Protein AF-A0A085VIS5-F1 (afdb_monomer_lite)

pLDDT: mean 73.07, std 11.83, range [35.34, 84.19]

Foldseek 3Di:
DPPDQLLVQPPDVVSLVVLCVVVVVVVDLVSLQSSLVSLCVNVVHDAPADSDPVSSCVSCVSSVHDPPPPPPPD

Sequence (74 aa):
MKEFLIEDYLNSDSDIQALLNIVIEEGSQQGLIACIRAIARVKSIDLNLDDSFVSIQKALQAIGYKFAVEKLDT

InterPro domains:
  IPR014057 Uncharacterized protein HI1420 [PF21716] (2-44)

Radius of gyration: 12.51 Å; chains: 1; bounding box: 21×26×45 Å

Organism: Pseudomonas syringae (NCBI:txid317)

Secondary structure (DSSP, 8-state):
-----GGGG--SHHHHHHHHHHHHHTT-HHHHHHHHHHHHHHTT------SSHHHHHHHHHHTT----------

Structure (mmCIF, N/CA/C/O backbone):
data_AF-A0A085VIS5-F1
#
_entry.id   AF-A0A085VIS5-F1
#
loop_
_atom_site.group_PDB
_atom_site.id
_atom_site.type_symbol
_atom_site.label_atom_id
_atom_site.label_alt_id
_atom_site.label_comp_id
_atom_site.label_asym_id
_atom_site.label_entity_id
_atom_site.label_seq_id
_atom_site.pdbx_PDB_ins_code
_atom_site.Cartn_x
_atom_site.Cartn_y
_atom_site.Cartn_z
_atom_site.occupancy
_atom_site.B_iso_or_equiv
_atom_site.auth_seq_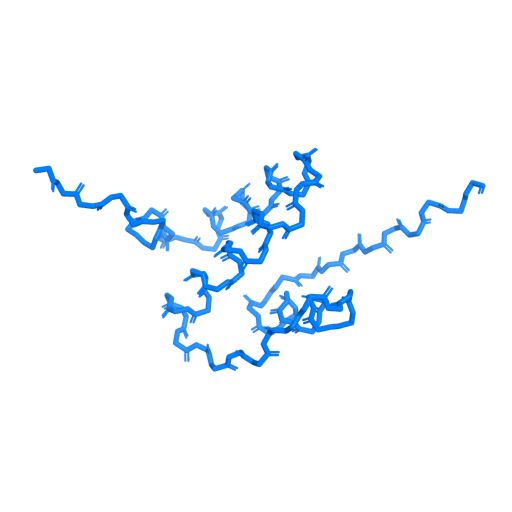id
_atom_site.auth_comp_id
_atom_site.auth_asym_id
_atom_site.auth_atom_id
_atom_site.pdbx_PDB_model_num
ATOM 1 N N . MET A 1 1 ? 12.098 16.102 19.871 1.00 48.72 1 MET A N 1
ATOM 2 C CA . MET A 1 1 ? 11.572 16.080 18.490 1.00 48.72 1 MET A CA 1
ATOM 3 C C . MET A 1 1 ? 10.673 14.868 18.384 1.00 48.72 1 MET A C 1
ATOM 5 O O . MET A 1 1 ? 11.114 13.805 18.796 1.00 48.72 1 MET A O 1
ATOM 9 N N . LYS A 1 2 ? 9.420 15.030 17.947 1.00 53.34 2 LYS A N 1
ATOM 10 C CA . LYS A 1 2 ? 8.572 13.880 17.609 1.00 53.34 2 LYS A CA 1
ATOM 11 C C . LYS A 1 2 ? 9.182 13.227 16.366 1.00 53.34 2 LYS A C 1
ATOM 13 O O . LYS A 1 2 ? 9.538 13.955 15.442 1.00 53.34 2 LYS A O 1
ATOM 18 N N . GLU A 1 3 ? 9.368 11.911 16.377 1.00 63.47 3 GLU A N 1
ATOM 19 C CA . GLU A 1 3 ? 9.771 11.187 15.172 1.00 63.47 3 GLU A CA 1
ATOM 20 C C . GLU A 1 3 ? 8.708 11.400 14.094 1.00 63.47 3 GLU A C 1
ATOM 22 O O . GLU A 1 3 ? 7.510 11.346 14.372 1.00 63.47 3 GLU A O 1
ATOM 27 N N . PHE A 1 4 ? 9.154 11.724 12.883 1.00 66.94 4 PHE A N 1
ATOM 28 C CA . PHE A 1 4 ? 8.261 11.874 11.747 1.00 66.94 4 PHE A CA 1
ATOM 29 C C . PHE A 1 4 ? 7.787 10.483 11.327 1.00 66.94 4 PHE A C 1
ATOM 31 O O . PHE A 1 4 ? 8.564 9.694 10.790 1.00 66.94 4 PHE A O 1
ATOM 38 N N . LEU A 1 5 ? 6.519 10.182 11.594 1.00 71.38 5 LEU A N 1
ATOM 39 C CA . LEU A 1 5 ? 5.869 8.959 11.148 1.00 71.38 5 LEU A CA 1
ATOM 40 C C . LEU A 1 5 ? 4.916 9.317 10.011 1.00 71.38 5 LEU A C 1
ATOM 42 O O . LEU A 1 5 ? 3.963 10.063 10.211 1.00 71.38 5 LEU A O 1
ATOM 46 N N . ILE A 1 6 ? 5.161 8.767 8.817 1.00 70.94 6 ILE A N 1
ATOM 47 C CA . ILE A 1 6 ? 4.268 8.906 7.648 1.00 70.94 6 ILE A CA 1
ATOM 48 C C . ILE A 1 6 ? 2.825 8.519 8.006 1.00 70.94 6 ILE A C 1
ATOM 50 O O . ILE A 1 6 ? 1.877 9.115 7.507 1.00 70.94 6 ILE A O 1
ATOM 54 N N . GLU A 1 7 ? 2.677 7.553 8.911 1.00 75.19 7 GLU A N 1
ATOM 55 C CA . GLU A 1 7 ? 1.412 7.013 9.409 1.00 75.19 7 GLU A CA 1
ATOM 56 C C . GLU A 1 7 ? 0.491 8.103 9.994 1.00 75.19 7 GLU A C 1
ATOM 58 O O . GLU A 1 7 ? -0.714 8.059 9.759 1.00 75.19 7 GLU A O 1
ATOM 63 N N . ASP A 1 8 ? 1.047 9.133 10.647 1.00 76.62 8 ASP A N 1
ATOM 64 C CA . ASP A 1 8 ? 0.283 10.243 11.246 1.00 76.62 8 ASP A CA 1
ATOM 65 C C . ASP A 1 8 ? -0.422 11.131 10.191 1.00 76.62 8 ASP A C 1
ATOM 67 O O . ASP A 1 8 ? -1.319 11.915 10.515 1.00 76.62 8 ASP A O 1
ATOM 71 N N . TYR A 1 9 ? -0.021 11.021 8.921 1.00 70.38 9 TYR A N 1
ATOM 72 C CA . TYR A 1 9 ? -0.512 11.841 7.809 1.00 70.38 9 TYR A CA 1
ATOM 73 C C . TYR A 1 9 ? -1.398 11.062 6.827 1.00 70.38 9 TYR A C 1
ATOM 75 O O . TYR A 1 9 ? -1.991 11.662 5.934 1.00 70.38 9 TYR A O 1
ATOM 83 N N . LEU A 1 10 ? -1.535 9.746 7.005 1.00 76.81 10 LEU A N 1
ATOM 84 C CA . LEU A 1 10 ? -2.361 8.872 6.167 1.00 76.81 10 LEU A CA 1
ATOM 85 C C . LEU A 1 10 ? -3.780 8.744 6.739 1.00 76.81 10 LEU A C 1
ATOM 87 O O . LEU A 1 10 ? -4.227 7.657 7.098 1.00 76.81 10 LEU A O 1
ATOM 91 N N . ASN A 1 11 ? -4.483 9.873 6.847 1.00 74.06 11 ASN A N 1
ATOM 92 C CA . ASN A 1 11 ? -5.796 9.940 7.498 1.00 74.06 11 ASN A CA 1
ATOM 93 C C . ASN A 1 11 ? -6.952 9.517 6.577 1.00 74.06 11 ASN A C 1
ATOM 95 O O . ASN A 1 11 ? -8.022 9.147 7.061 1.00 74.06 11 ASN A O 1
ATOM 99 N N . SER A 1 12 ? -6.740 9.558 5.260 1.00 78.19 12 SER A N 1
ATOM 100 C CA . SER A 1 12 ? -7.736 9.211 4.243 1.00 78.19 12 SER A CA 1
ATOM 101 C C . SER A 1 12 ? -7.131 8.354 3.130 1.00 78.19 12 SER A C 1
ATOM 103 O O . SER A 1 12 ? -5.939 8.449 2.835 1.00 78.19 12 SER A O 1
ATOM 105 N N . ASP A 1 13 ? -7.963 7.586 2.418 1.00 75.06 13 ASP A N 1
ATOM 106 C CA . ASP A 1 13 ? -7.523 6.863 1.211 1.00 75.06 13 ASP A CA 1
ATOM 107 C C . ASP A 1 13 ? -6.953 7.813 0.135 1.00 75.06 13 ASP A C 1
ATOM 109 O O . ASP A 1 13 ? -6.028 7.444 -0.588 1.00 75.06 13 ASP A O 1
ATOM 113 N N . SER A 1 14 ? -7.432 9.062 0.075 1.00 78.19 14 SER A N 1
ATOM 114 C CA . SER A 1 14 ? -6.880 10.107 -0.798 1.00 78.19 14 SER A CA 1
ATOM 115 C C . SER A 1 14 ? -5.437 10.485 -0.445 1.00 78.19 14 SER A C 1
ATOM 117 O O . SER A 1 14 ? -4.626 10.685 -1.347 1.00 78.19 14 SER A O 1
ATOM 119 N N . ASP A 1 15 ? -5.098 10.545 0.848 1.00 79.50 15 ASP A N 1
ATOM 120 C CA . ASP A 1 15 ? -3.742 10.868 1.320 1.00 79.50 15 ASP A CA 1
ATOM 121 C C . ASP A 1 15 ? -2.774 9.730 0.969 1.00 79.50 15 ASP A C 1
ATOM 123 O O . ASP A 1 15 ? -1.667 9.953 0.478 1.00 79.50 15 ASP A O 1
ATOM 127 N N . ILE A 1 16 ? -3.243 8.490 1.142 1.00 78.94 16 ILE A N 1
ATOM 128 C CA . ILE A 1 16 ? -2.539 7.264 0.752 1.00 78.94 16 ILE A CA 1
ATOM 129 C C . ILE A 1 16 ? -2.255 7.257 -0.753 1.00 78.94 16 ILE A C 1
ATOM 131 O O . ILE A 1 16 ? -1.140 6.951 -1.181 1.00 78.94 16 ILE A O 1
ATOM 135 N N . GLN A 1 17 ? -3.254 7.608 -1.562 1.00 77.50 17 GLN A N 1
ATOM 13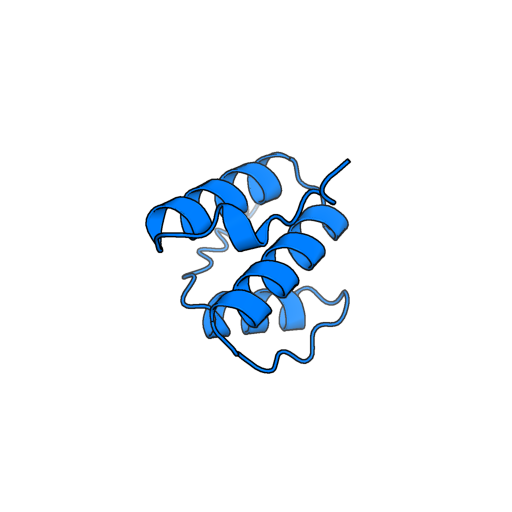6 C CA . GLN A 1 17 ? -3.128 7.644 -3.013 1.00 77.50 17 GLN A CA 1
ATOM 137 C C . GLN A 1 17 ? -2.176 8.749 -3.485 1.00 77.50 17 GLN A C 1
ATOM 139 O O . GLN A 1 17 ? -1.354 8.498 -4.366 1.00 77.50 17 GLN A O 1
ATOM 144 N N . ALA A 1 18 ? -2.233 9.937 -2.879 1.00 80.62 18 ALA A N 1
ATOM 145 C CA . ALA A 1 18 ? -1.320 11.035 -3.186 1.00 80.62 18 ALA A CA 1
ATOM 146 C C . ALA A 1 18 ? 0.139 10.684 -2.854 1.00 80.62 18 ALA A C 1
ATOM 148 O O . ALA A 1 18 ? 1.022 10.903 -3.681 1.00 80.62 18 ALA A O 1
ATOM 149 N N . LEU A 1 19 ? 0.391 10.081 -1.687 1.00 80.12 19 LEU A N 1
ATOM 150 C CA . LEU A 1 19 ? 1.733 9.655 -1.281 1.00 80.12 19 LEU A CA 1
ATOM 151 C C . LEU A 1 19 ? 2.317 8.616 -2.247 1.00 80.12 19 LEU A C 1
ATOM 153 O O . LEU A 1 19 ? 3.470 8.733 -2.661 1.00 80.12 19 LEU A O 1
ATOM 157 N N . LEU A 1 20 ? 1.517 7.616 -2.629 1.00 78.75 20 LEU A N 1
ATOM 158 C CA . LEU A 1 20 ? 1.938 6.608 -3.601 1.00 78.75 20 LEU A CA 1
ATOM 159 C C . LEU A 1 20 ? 2.260 7.234 -4.958 1.00 78.75 20 LEU A C 1
ATOM 161 O O . LEU A 1 20 ? 3.291 6.897 -5.528 1.00 78.75 20 LEU A O 1
ATOM 165 N N . ASN A 1 21 ? 1.434 8.161 -5.450 1.00 79.31 21 ASN A N 1
ATOM 166 C CA . ASN A 1 21 ? 1.690 8.843 -6.720 1.00 79.31 21 ASN A CA 1
ATOM 167 C C . ASN A 1 21 ? 3.021 9.602 -6.703 1.00 79.31 21 ASN A C 1
ATOM 169 O O . ASN A 1 21 ? 3.819 9.418 -7.615 1.00 79.31 21 ASN A O 1
ATOM 173 N N . ILE A 1 22 ? 3.289 10.380 -5.648 1.00 79.44 22 ILE A N 1
ATOM 174 C CA . ILE A 1 22 ? 4.542 11.140 -5.502 1.00 79.44 22 ILE A CA 1
ATOM 175 C C . ILE A 1 22 ? 5.745 10.199 -5.558 1.00 79.44 22 ILE A C 1
ATOM 177 O O . ILE A 1 22 ? 6.699 10.429 -6.290 1.00 79.44 22 ILE A O 1
ATOM 181 N N . VAL A 1 23 ? 5.691 9.100 -4.813 1.00 79.62 23 VAL A N 1
ATOM 182 C CA . VAL A 1 23 ? 6.818 8.173 -4.713 1.00 79.62 23 VAL A CA 1
ATOM 183 C C . VAL A 1 23 ? 7.016 7.340 -5.982 1.00 79.62 23 VAL A C 1
ATOM 185 O O . VAL A 1 23 ? 8.149 6.998 -6.325 1.00 79.62 23 VAL A O 1
ATOM 188 N N . ILE A 1 24 ? 5.933 7.030 -6.698 1.00 75.06 24 ILE A N 1
ATOM 189 C CA . ILE A 1 24 ? 6.001 6.421 -8.031 1.00 75.06 24 ILE A CA 1
ATOM 190 C C . ILE A 1 24 ? 6.632 7.404 -9.027 1.00 75.06 24 ILE A C 1
ATOM 192 O O . ILE A 1 24 ? 7.505 6.996 -9.789 1.00 75.06 24 ILE A O 1
ATOM 196 N N . GLU A 1 25 ? 6.241 8.682 -9.002 1.00 76.56 25 GLU A N 1
ATOM 197 C CA . GLU A 1 25 ? 6.809 9.735 -9.860 1.00 76.56 25 GLU A CA 1
ATOM 198 C C . GLU A 1 25 ? 8.292 9.998 -9.566 1.00 76.56 25 GLU A C 1
ATOM 200 O O . GLU A 1 25 ? 9.082 10.174 -10.492 1.00 76.56 25 GLU A O 1
ATOM 205 N N . GLU A 1 26 ? 8.700 9.959 -8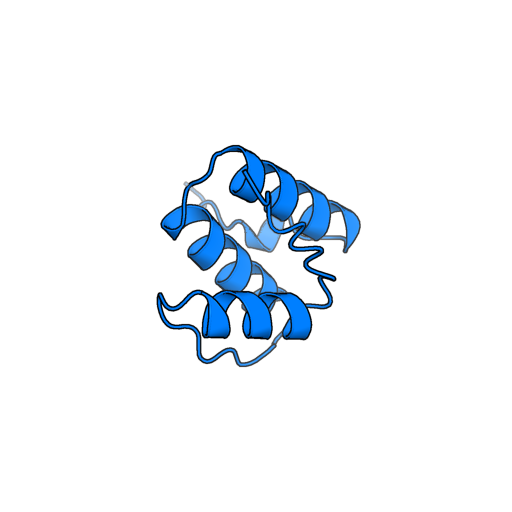.296 1.00 78.75 26 GLU A N 1
ATOM 206 C CA . GLU A 1 26 ? 10.109 10.057 -7.895 1.00 78.75 26 GLU A CA 1
ATOM 207 C C . GLU A 1 26 ? 10.945 8.838 -8.329 1.00 78.75 26 GLU A C 1
ATOM 209 O O . GLU A 1 26 ? 12.176 8.900 -8.333 1.00 78.75 26 GLU A O 1
ATOM 214 N N . GLY A 1 27 ? 10.306 7.720 -8.693 1.00 68.50 27 GLY A N 1
ATOM 215 C CA . GLY A 1 27 ? 10.965 6.530 -9.239 1.00 68.50 27 GLY A CA 1
ATOM 216 C C . GLY A 1 27 ? 11.838 5.761 -8.240 1.00 68.50 27 GLY A C 1
ATOM 217 O O . GLY A 1 27 ? 12.603 4.878 -8.633 1.00 68.50 27 GLY A O 1
ATOM 218 N N . SER A 1 28 ? 11.748 6.068 -6.943 1.00 78.62 28 SER A N 1
ATOM 219 C CA . SER A 1 28 ? 12.562 5.423 -5.913 1.00 78.62 28 SER A CA 1
ATOM 220 C C . SER A 1 28 ? 11.887 4.167 -5.369 1.00 78.62 28 SER A C 1
ATOM 222 O O . SER A 1 28 ? 10.932 4.226 -4.592 1.00 78.62 28 SER A O 1
ATOM 224 N N . GLN A 1 29 ? 12.439 3.002 -5.710 1.00 74.19 29 GLN A N 1
ATOM 225 C CA . GLN A 1 29 ? 11.938 1.713 -5.227 1.00 74.19 29 GLN A CA 1
ATOM 226 C C . GLN A 1 29 ? 11.957 1.606 -3.691 1.00 74.19 29 GLN A C 1
ATOM 228 O O . GLN A 1 29 ? 11.016 1.083 -3.096 1.00 74.19 29 GLN A O 1
ATOM 233 N N . GLN A 1 30 ? 12.991 2.138 -3.030 1.00 79.94 30 GLN A N 1
ATOM 234 C CA . GLN A 1 30 ? 13.069 2.139 -1.563 1.00 79.94 30 GLN A CA 1
ATOM 235 C C . GLN A 1 30 ? 11.992 3.027 -0.931 1.00 79.94 30 GLN A C 1
ATOM 237 O O . GLN A 1 30 ? 11.386 2.634 0.069 1.00 79.94 30 GLN A O 1
ATOM 242 N N . GLY A 1 31 ? 11.716 4.190 -1.532 1.00 79.19 31 GLY A N 1
ATOM 243 C CA . GLY A 1 31 ? 10.625 5.065 -1.102 1.00 79.19 31 GLY A CA 1
ATOM 244 C C . GLY A 1 31 ? 9.271 4.369 -1.227 1.00 79.19 31 GLY A C 1
ATOM 245 O O . GLY A 1 31 ? 8.453 4.425 -0.305 1.00 79.19 31 GLY A O 1
ATOM 246 N N . LEU A 1 32 ? 9.062 3.641 -2.329 1.00 80.38 32 LEU A N 1
ATOM 247 C CA . LEU A 1 32 ? 7.821 2.914 -2.596 1.00 80.38 32 LEU A CA 1
ATOM 248 C C . LEU A 1 32 ? 7.589 1.814 -1.559 1.00 80.38 32 LEU A C 1
ATOM 250 O O . LEU A 1 32 ? 6.506 1.715 -0.985 1.00 80.38 32 LEU A O 1
ATOM 254 N N . ILE A 1 33 ? 8.626 1.036 -1.257 1.00 83.00 33 ILE A N 1
ATOM 255 C CA . ILE A 1 33 ? 8.596 -0.011 -0.230 1.00 83.00 33 ILE A CA 1
ATOM 256 C C . ILE A 1 33 ? 8.280 0.571 1.152 1.00 83.00 33 ILE A C 1
ATOM 258 O O . ILE A 1 33 ? 7.451 0.017 1.879 1.00 83.00 33 ILE A O 1
ATOM 262 N N . ALA A 1 34 ? 8.910 1.690 1.519 1.00 82.50 34 ALA A N 1
ATOM 263 C CA . ALA A 1 34 ? 8.651 2.362 2.789 1.00 82.50 34 ALA A CA 1
ATOM 264 C C . ALA A 1 34 ? 7.197 2.853 2.885 1.00 82.50 34 ALA A C 1
ATOM 266 O O . ALA A 1 34 ? 6.546 2.628 3.908 1.00 82.50 34 ALA A O 1
ATOM 267 N N . CYS A 1 35 ? 6.663 3.438 1.809 1.00 82.31 35 CYS A N 1
ATOM 268 C CA . CYS A 1 35 ? 5.271 3.881 1.751 1.00 82.31 35 CYS A CA 1
ATOM 269 C C . CYS A 1 35 ? 4.292 2.720 1.879 1.00 82.31 35 CYS A C 1
ATOM 271 O O . CYS A 1 35 ? 3.386 2.776 2.707 1.00 82.31 35 CYS A O 1
ATOM 273 N N . ILE A 1 36 ? 4.495 1.637 1.127 1.00 83.56 36 ILE A N 1
ATOM 274 C CA . ILE A 1 36 ? 3.618 0.465 1.203 1.00 83.56 36 ILE A CA 1
ATOM 275 C C . ILE A 1 36 ? 3.616 -0.119 2.621 1.00 83.56 36 ILE A C 1
ATOM 277 O O . ILE A 1 36 ? 2.548 -0.425 3.149 1.00 83.56 36 ILE A O 1
ATOM 281 N N . ARG A 1 37 ? 4.781 -0.221 3.276 1.00 83.94 37 ARG A N 1
ATOM 282 C CA . ARG A 1 37 ? 4.878 -0.690 4.670 1.00 83.94 37 ARG A CA 1
ATOM 283 C C . ARG A 1 37 ? 4.152 0.230 5.651 1.00 83.94 37 ARG A C 1
ATOM 285 O O . ARG A 1 37 ? 3.475 -0.275 6.543 1.00 83.94 37 ARG A O 1
ATOM 292 N N . ALA A 1 38 ? 4.267 1.548 5.492 1.00 83.00 38 ALA A N 1
ATOM 293 C CA . ALA A 1 38 ? 3.554 2.508 6.334 1.00 83.00 38 ALA A CA 1
ATOM 294 C C . ALA A 1 38 ? 2.032 2.369 6.168 1.00 83.00 38 ALA A C 1
ATOM 296 O O . ALA A 1 38 ? 1.307 2.249 7.152 1.00 83.00 38 ALA A O 1
ATOM 297 N N . ILE A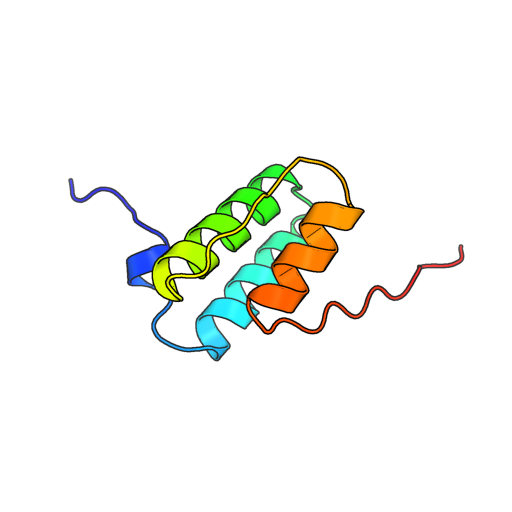 1 39 ? 1.549 2.277 4.926 1.00 82.50 39 ILE A N 1
ATOM 298 C CA . ILE A 1 39 ? 0.120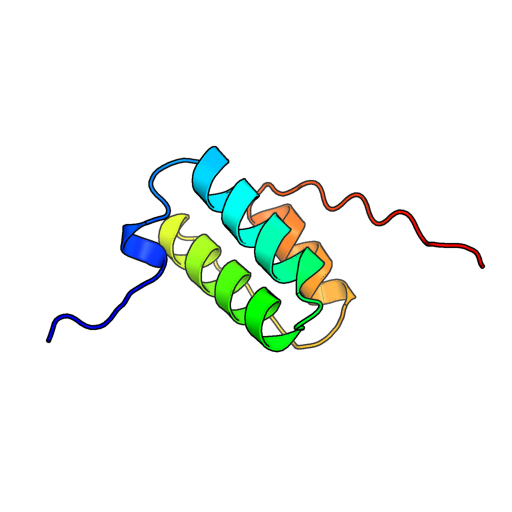 2.102 4.630 1.00 82.50 39 ILE A CA 1
ATOM 299 C C . ILE A 1 39 ? -0.400 0.780 5.204 1.00 82.50 39 ILE A C 1
ATOM 301 O O . ILE A 1 39 ? -1.488 0.734 5.774 1.00 82.50 39 ILE A O 1
ATOM 305 N N . ALA A 1 40 ? 0.381 -0.293 5.093 1.00 84.19 40 ALA A N 1
ATOM 306 C CA . ALA A 1 40 ? 0.029 -1.594 5.647 1.00 84.19 40 ALA A CA 1
ATOM 307 C C . ALA A 1 40 ? -0.166 -1.546 7.161 1.00 84.19 40 ALA A C 1
ATOM 309 O O . ALA A 1 40 ? -1.145 -2.088 7.661 1.00 84.19 40 ALA A O 1
ATOM 310 N N . ARG A 1 41 ? 0.716 -0.848 7.885 1.00 83.50 41 ARG A N 1
ATOM 311 C CA . ARG A 1 41 ? 0.585 -0.656 9.336 1.00 83.50 41 ARG A CA 1
ATOM 312 C C . ARG A 1 41 ? -0.670 0.125 9.694 1.00 83.50 41 ARG A C 1
ATOM 314 O O . ARG A 1 41 ? -1.429 -0.333 10.542 1.00 83.50 41 ARG A O 1
ATOM 321 N N . VAL A 1 42 ? -0.932 1.233 8.996 1.00 82.75 42 VAL A N 1
ATOM 322 C CA . VAL A 1 42 ? -2.150 2.040 9.194 1.00 82.75 42 VAL A CA 1
ATOM 323 C C . VAL A 1 42 ? -3.405 1.198 8.959 1.00 82.75 42 VAL A C 1
ATOM 325 O O . VAL A 1 42 ? -4.342 1.242 9.751 1.00 82.75 42 VAL A O 1
ATOM 328 N N . LYS A 1 43 ? -3.409 0.369 7.909 1.00 79.06 43 LYS A N 1
ATOM 329 C CA . LYS A 1 43 ? -4.529 -0.526 7.586 1.00 79.06 43 LYS A CA 1
ATOM 330 C C . LYS A 1 43 ? -4.519 -1.847 8.369 1.00 79.06 43 LYS A C 1
ATOM 332 O O . LYS A 1 43 ? -5.424 -2.654 8.178 1.00 79.06 43 LYS A O 1
ATOM 337 N N . SER A 1 44 ? -3.532 -2.078 9.240 1.00 82.81 44 SER A N 1
ATOM 338 C CA . SER A 1 44 ? -3.313 -3.354 9.945 1.00 82.81 44 SER A CA 1
ATOM 339 C C . SER A 1 44 ? -3.304 -4.578 9.010 1.00 82.81 44 SER A C 1
ATOM 341 O O . SER A 1 44 ? -3.857 -5.630 9.328 1.00 82.81 44 SER A O 1
ATOM 343 N N . ILE A 1 45 ? -2.687 -4.434 7.835 1.00 80.44 45 ILE A N 1
ATOM 344 C CA . ILE A 1 45 ? -2.515 -5.490 6.832 1.00 80.44 45 ILE A CA 1
ATOM 345 C C . ILE A 1 45 ? -1.143 -6.126 7.034 1.00 80.44 45 ILE A C 1
ATOM 347 O O . ILE A 1 45 ? -0.121 -5.440 7.003 1.00 80.44 45 ILE A O 1
ATOM 351 N N . ASP A 1 46 ? -1.118 -7.447 7.192 1.00 79.69 46 ASP A N 1
ATOM 352 C CA . ASP A 1 46 ? 0.129 -8.204 7.201 1.00 79.69 46 ASP A CA 1
ATOM 353 C C . ASP A 1 46 ? 0.644 -8.353 5.762 1.00 79.69 46 ASP A C 1
ATOM 355 O O . ASP A 1 46 ? -0.009 -8.957 4.904 1.00 79.69 46 ASP A O 1
ATOM 359 N N . LEU A 1 47 ? 1.789 -7.735 5.475 1.00 77.75 47 LEU A N 1
ATOM 360 C CA . LEU A 1 47 ? 2.418 -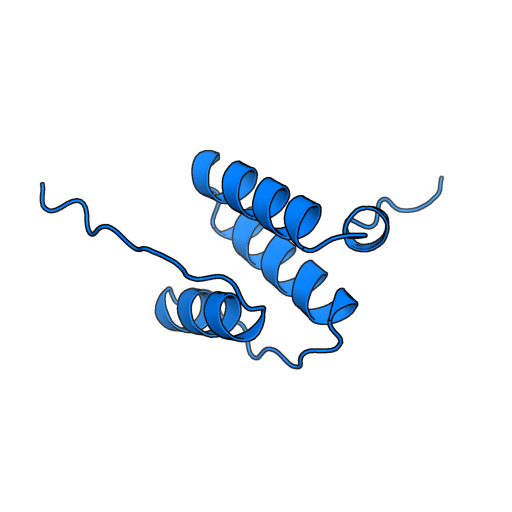7.762 4.160 1.00 77.75 47 LEU A CA 1
ATOM 361 C C . LEU A 1 47 ? 3.757 -8.470 4.237 1.00 77.75 47 LEU A C 1
ATOM 363 O O . LEU A 1 47 ? 4.693 -8.005 4.886 1.00 77.75 47 LEU A O 1
ATOM 367 N N . ASN A 1 48 ? 3.880 -9.529 3.445 1.00 74.81 48 ASN A N 1
ATOM 368 C CA . ASN A 1 48 ? 5.170 -10.130 3.169 1.00 74.81 48 ASN A CA 1
ATOM 369 C C . ASN A 1 48 ? 5.789 -9.423 1.955 1.00 74.81 48 ASN A C 1
ATOM 371 O O . ASN A 1 48 ? 5.438 -9.720 0.812 1.00 74.81 48 ASN A O 1
ATOM 375 N N . LEU A 1 49 ? 6.623 -8.413 2.220 1.00 75.56 49 LEU A N 1
ATOM 376 C CA . LEU A 1 49 ? 7.145 -7.494 1.208 1.00 75.56 49 LEU A CA 1
ATOM 377 C C . LEU A 1 49 ? 8.652 -7.676 1.011 1.00 75.56 49 LEU A C 1
ATOM 379 O O . LEU A 1 49 ? 9.441 -7.271 1.871 1.00 75.56 49 LEU A O 1
ATOM 383 N N . ASP A 1 50 ? 9.029 -8.244 -0.133 1.00 76.62 50 ASP A N 1
ATOM 384 C CA . ASP A 1 50 ? 10.402 -8.283 -0.644 1.00 76.62 50 ASP A CA 1
ATOM 385 C C . ASP A 1 50 ? 10.599 -7.319 -1.827 1.00 76.62 50 ASP A C 1
ATOM 387 O O . ASP A 1 50 ? 9.638 -6.763 -2.361 1.00 76.62 50 ASP A O 1
ATOM 391 N N . ASP A 1 51 ? 11.856 -7.125 -2.233 1.00 72.12 51 ASP A N 1
ATOM 392 C CA . ASP A 1 51 ? 12.244 -6.165 -3.273 1.00 72.12 51 ASP A CA 1
ATOM 393 C C . ASP A 1 51 ? 11.836 -6.596 -4.698 1.00 72.12 51 ASP A C 1
ATOM 395 O O . ASP A 1 51 ? 12.128 -5.892 -5.667 1.00 72.12 51 ASP A O 1
ATOM 399 N N . SER A 1 52 ? 11.164 -7.736 -4.883 1.00 78.38 52 SER A N 1
ATOM 400 C CA . SER A 1 52 ? 10.658 -8.125 -6.197 1.00 78.38 52 SER A CA 1
ATOM 401 C C . SER A 1 52 ? 9.456 -7.282 -6.625 1.00 78.38 52 SER A C 1
ATOM 403 O O . SER A 1 52 ? 8.526 -7.009 -5.864 1.00 78.38 52 SER A O 1
ATOM 405 N N . PHE A 1 53 ? 9.424 -6.944 -7.916 1.00 71.62 53 PHE A N 1
ATOM 406 C CA . PHE A 1 53 ? 8.298 -6.251 -8.546 1.00 71.62 53 PHE A CA 1
ATOM 407 C C . PHE A 1 53 ? 6.952 -6.951 -8.290 1.00 71.62 53 PHE A C 1
ATOM 409 O O . PHE A 1 53 ? 5.942 -6.297 -8.044 1.00 71.62 53 PHE A O 1
ATOM 416 N N . VAL A 1 54 ? 6.944 -8.289 -8.293 1.00 77.50 54 VAL A N 1
ATOM 417 C CA . VAL A 1 54 ? 5.738 -9.096 -8.053 1.00 77.50 54 VAL A CA 1
ATOM 418 C C . VAL A 1 54 ? 5.220 -8.915 -6.627 1.00 77.50 54 VAL A C 1
ATOM 420 O O . VAL A 1 54 ? 4.008 -8.796 -6.433 1.00 77.50 54 VAL A O 1
ATOM 423 N N . SER A 1 55 ? 6.100 -8.879 -5.626 1.00 79.88 55 SER A N 1
ATOM 424 C CA . SER A 1 55 ? 5.684 -8.646 -4.241 1.00 79.88 55 SER A CA 1
ATOM 425 C C . SER A 1 55 ? 5.232 -7.216 -4.005 1.00 79.88 55 SER A C 1
ATOM 427 O O . SER A 1 55 ? 4.204 -7.017 -3.362 1.00 79.88 55 SER A O 1
ATOM 429 N N . ILE A 1 56 ? 5.904 -6.231 -4.604 1.00 77.12 56 ILE A N 1
ATOM 430 C CA . ILE A 1 56 ? 5.464 -4.828 -4.584 1.00 77.12 56 ILE A CA 1
ATOM 431 C C . ILE A 1 56 ? 4.062 -4.701 -5.200 1.00 77.12 56 ILE A C 1
ATOM 433 O O . ILE A 1 56 ? 3.171 -4.103 -4.598 1.00 77.12 56 ILE A O 1
ATOM 437 N N . GLN A 1 57 ? 3.820 -5.329 -6.353 1.00 77.44 57 GLN A N 1
ATOM 438 C CA . GLN A 1 57 ? 2.514 -5.314 -7.014 1.00 77.44 57 GLN A CA 1
ATOM 439 C C . GLN A 1 57 ? 1.417 -5.965 -6.156 1.00 77.44 57 GLN A C 1
ATOM 441 O O . GLN A 1 57 ? 0.337 -5.392 -6.000 1.00 77.44 57 GLN A O 1
ATOM 446 N N . LYS A 1 58 ? 1.679 -7.143 -5.576 1.00 80.50 58 LYS A N 1
ATOM 447 C CA . LYS A 1 58 ? 0.734 -7.824 -4.671 1.00 80.50 58 LYS A CA 1
ATOM 448 C C . LYS A 1 58 ? 0.425 -6.983 -3.440 1.00 80.50 58 LYS A C 1
ATOM 450 O O . LYS A 1 58 ? -0.722 -6.912 -3.009 1.00 80.50 58 LYS A O 1
ATOM 455 N N . ALA A 1 59 ? 1.441 -6.338 -2.889 1.00 81.06 59 ALA A N 1
ATOM 456 C CA . ALA A 1 59 ? 1.303 -5.497 -1.721 1.00 81.06 59 ALA A CA 1
ATOM 457 C C . ALA A 1 59 ? 0.461 -4.248 -1.996 1.00 81.06 59 ALA A C 1
ATOM 459 O O . ALA A 1 59 ? -0.427 -3.929 -1.209 1.00 81.06 59 ALA A O 1
ATOM 460 N N . LEU A 1 60 ? 0.672 -3.600 -3.144 1.00 77.38 60 LEU A N 1
ATOM 461 C CA . LEU A 1 60 ? -0.152 -2.485 -3.618 1.00 77.38 60 LEU A CA 1
ATOM 462 C C . LEU A 1 60 ? -1.619 -2.901 -3.790 1.00 77.38 60 LEU A C 1
ATOM 464 O O . LEU A 1 60 ? -2.519 -2.195 -3.340 1.00 77.38 60 LEU A O 1
ATOM 468 N N . GLN A 1 61 ? -1.870 -4.083 -4.359 1.00 78.75 61 GLN A N 1
ATOM 469 C CA . GLN A 1 61 ? -3.227 -4.626 -4.461 1.00 78.75 61 GLN A CA 1
ATOM 470 C C . GLN A 1 61 ? -3.855 -4.881 -3.086 1.00 78.75 61 GLN A C 1
ATOM 472 O O . GLN A 1 61 ? -5.018 -4.538 -2.876 1.00 78.75 61 GLN A O 1
ATOM 477 N N . ALA A 1 62 ? -3.096 -5.444 -2.143 1.00 78.44 62 ALA A N 1
ATOM 478 C CA . ALA A 1 62 ? -3.577 -5.749 -0.797 1.00 78.44 62 ALA A CA 1
ATOM 479 C C . ALA A 1 62 ? -3.969 -4.488 -0.010 1.00 78.44 62 ALA A C 1
ATOM 481 O O . ALA A 1 62 ? -4.971 -4.507 0.700 1.00 78.44 62 ALA A O 1
ATOM 482 N N . ILE A 1 63 ? -3.257 -3.370 -0.188 1.00 75.19 63 ILE A N 1
ATOM 483 C CA . ILE A 1 63 ? -3.613 -2.080 0.435 1.00 75.19 63 ILE A CA 1
ATOM 484 C C . ILE A 1 63 ? -4.744 -1.326 -0.296 1.00 75.19 63 ILE A C 1
ATOM 486 O O . ILE A 1 63 ? -5.104 -0.211 0.101 1.00 75.19 63 ILE A O 1
ATOM 490 N N . GLY A 1 64 ? -5.336 -1.935 -1.332 1.00 68.12 64 GLY A N 1
ATOM 491 C CA . GLY A 1 64 ? -6.467 -1.396 -2.092 1.00 68.12 64 GLY A CA 1
ATOM 492 C C . GLY A 1 64 ? -6.076 -0.495 -3.263 1.00 68.12 64 GLY A C 1
ATOM 493 O O . GLY A 1 64 ? -6.939 0.166 -3.839 1.00 68.12 64 GLY A O 1
ATOM 494 N N . TYR A 1 65 ? -4.798 -0.462 -3.639 1.00 70.31 65 TYR A N 1
ATOM 495 C CA . TYR A 1 65 ? -4.314 0.357 -4.740 1.00 70.31 65 TYR A CA 1
ATOM 496 C C . TYR A 1 65 ? -4.355 -0.430 -6.058 1.00 70.31 65 TYR A C 1
ATOM 498 O O . TYR A 1 65 ? -3.667 -1.439 -6.239 1.00 70.31 65 TYR A O 1
ATOM 506 N N . LYS A 1 66 ? -5.164 0.035 -7.019 1.00 62.38 66 LYS A N 1
ATOM 507 C CA . LYS A 1 66 ? -5.148 -0.497 -8.388 1.00 62.38 66 LYS A CA 1
ATOM 508 C C . LYS A 1 66 ? -3.909 0.025 -9.105 1.00 62.38 66 LYS A C 1
ATOM 510 O O . LYS A 1 66 ? -3.922 1.104 -9.683 1.00 62.38 66 LYS A O 1
ATOM 515 N N . PHE A 1 67 ? -2.843 -0.765 -9.067 1.00 58.44 67 PHE A N 1
ATOM 516 C CA . PHE A 1 67 ? -1.636 -0.498 -9.836 1.00 58.44 67 PHE A CA 1
ATOM 517 C C . PHE A 1 67 ? -1.928 -0.731 -11.328 1.00 58.44 67 PHE A C 1
ATOM 519 O O . PHE A 1 67 ? -1.920 -1.867 -11.806 1.00 58.44 67 PHE A O 1
ATOM 526 N N . ALA A 1 68 ? -2.261 0.338 -12.053 1.00 50.44 68 ALA A N 1
ATOM 527 C CA . ALA A 1 68 ? -2.302 0.332 -13.508 1.00 50.44 68 ALA A CA 1
ATOM 528 C C . ALA A 1 68 ? -0.857 0.426 -14.008 1.00 50.44 68 ALA A C 1
ATOM 530 O O . ALA A 1 68 ? -0.340 1.508 -14.257 1.00 50.44 68 ALA A O 1
ATOM 531 N N . VAL A 1 69 ? -0.175 -0.717 -14.085 1.00 48.84 69 VAL A N 1
ATOM 532 C CA . VAL A 1 69 ? 1.086 -0.789 -14.827 1.00 48.84 69 VAL A CA 1
ATOM 533 C C . VAL A 1 69 ? 0.709 -0.715 -16.294 1.00 48.84 69 VAL A C 1
ATOM 535 O O . VAL A 1 69 ? 0.427 -1.736 -16.921 1.00 48.84 69 VAL A O 1
ATOM 538 N N . GLU A 1 70 ? 0.666 0.491 -16.844 1.00 44.00 70 GLU A N 1
ATOM 539 C CA . GLU A 1 70 ? 0.851 0.634 -18.277 1.00 44.00 70 GLU A CA 1
ATOM 540 C C . GLU A 1 70 ? 2.295 0.233 -18.536 1.00 44.00 70 GLU A C 1
ATOM 542 O O . GLU A 1 70 ? 3.247 0.938 -18.205 1.00 44.00 70 GLU A O 1
ATOM 547 N N . LYS A 1 71 ? 2.462 -0.990 -19.036 1.00 38.62 71 LYS A N 1
ATOM 548 C CA . LYS A 1 71 ? 3.718 -1.409 -19.628 1.00 38.62 71 LYS A CA 1
ATOM 549 C C . LYS A 1 71 ? 3.990 -0.373 -20.719 1.00 38.62 71 LYS A C 1
ATOM 551 O O . LYS A 1 71 ? 3.258 -0.331 -21.705 1.00 38.62 71 LYS A O 1
ATOM 556 N N . LEU A 1 72 ? 4.966 0.512 -20.514 1.00 43.53 72 LEU A N 1
ATOM 557 C CA . LEU A 1 72 ? 5.508 1.304 -21.609 1.00 43.53 72 LEU A CA 1
ATOM 558 C C . LEU A 1 72 ? 6.217 0.296 -22.518 1.00 43.53 72 LEU A C 1
ATOM 560 O O . LEU A 1 72 ? 7.395 -0.001 -22.341 1.00 43.53 72 LEU A O 1
ATOM 564 N N . ASP A 1 73 ? 5.459 -0.318 -23.426 1.00 35.34 73 ASP A N 1
ATOM 565 C CA . ASP A 1 73 ? 6.003 -0.951 -24.619 1.00 35.34 73 ASP A CA 1
ATOM 566 C C . ASP A 1 73 ? 6.670 0.181 -25.415 1.00 35.34 73 ASP A C 1
ATOM 568 O O . ASP A 1 73 ? 6.005 0.957 -26.100 1.00 35.34 73 ASP A O 1
ATOM 572 N N . THR A 1 74 ? 7.980 0.343 -25.226 1.00 39.38 74 THR A N 1
ATOM 573 C CA . THR A 1 74 ? 8.854 1.115 -26.120 1.00 39.38 74 THR A CA 1
ATOM 574 C C . THR A 1 74 ? 9.892 0.177 -26.703 1.00 39.38 74 THR A C 1
ATOM 576 O O . THR A 1 74 ? 10.435 -0.641 -25.925 1.00 39.38 74 THR A O 1
#